Protein AF-A0A914TV83-F1 (afdb_monomer_lite)

Secondary structure (DSSP, 8-state):
--SSSTTTTTSS----SS--GGG-TTT----TTSEEE-SSTT--EEEPPTTEEE--S-TTS-SSSEEE--

Foldseek 3Di:
DPPPCVVVVVPVPDPDQAAQLVVPCVLDQADPQWDWDGPHHSDIATEHDPQWDWPDPDPVHTRNDTHGND

Radius of gyration: 18.94 Å; chains: 1; bounding box: 52×28×44 Å

Structure (mmCIF, N/CA/C/O backbone):
data_AF-A0A914TV83-F1
#
_entry.id   AF-A0A914TV83-F1
#
loop_
_atom_site.group_PDB
_atom_site.id
_atom_site.type_symbol
_atom_site.label_atom_id
_atom_site.label_alt_id
_atom_site.label_comp_id
_atom_site.label_asym_id
_atom_site.label_entity_id
_atom_site.label_seq_id
_atom_site.pdbx_PDB_ins_code
_atom_site.Cartn_x
_atom_site.Cartn_y
_atom_site.Cartn_z
_atom_site.occupancy
_atom_site.B_iso_or_equiv
_atom_site.auth_seq_id
_atom_site.auth_comp_id
_atom_site.auth_asym_id
_atom_site.auth_atom_id
_atom_site.pdbx_PDB_model_num
ATOM 1 N N . MET A 1 1 ? 39.194 13.492 -27.434 1.00 56.44 1 MET A N 1
ATOM 2 C CA . MET A 1 1 ? 37.783 13.932 -27.339 1.00 56.44 1 MET A CA 1
ATOM 3 C C . MET A 1 1 ? 36.928 12.965 -26.512 1.00 56.44 1 MET A C 1
ATOM 5 O O . MET A 1 1 ? 35.842 12.601 -26.927 1.00 56.44 1 MET A O 1
ATOM 9 N N . ILE A 1 2 ? 37.408 12.536 -25.339 1.00 51.97 2 ILE A N 1
ATOM 10 C CA . ILE A 1 2 ? 36.633 11.674 -24.419 1.00 51.97 2 ILE A CA 1
ATOM 11 C C . ILE A 1 2 ? 36.710 12.211 -22.970 1.00 51.97 2 ILE A C 1
ATOM 13 O O . ILE A 1 2 ? 35.870 11.894 -22.142 1.00 51.97 2 ILE A O 1
ATOM 17 N N . THR A 1 3 ? 37.638 13.127 -22.664 1.00 53.88 3 THR A N 1
ATOM 18 C CA . THR A 1 3 ? 37.917 13.604 -21.296 1.00 53.88 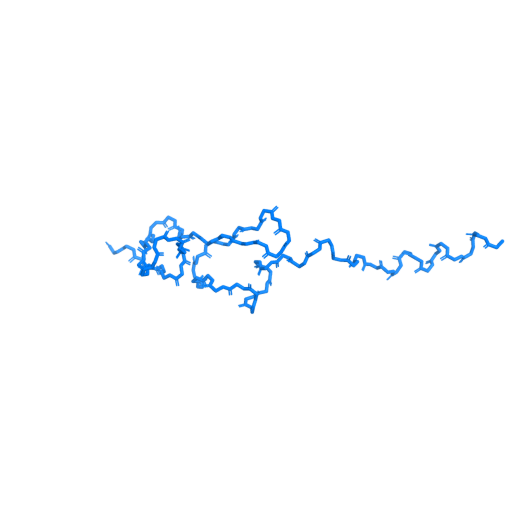3 THR A CA 1
ATOM 19 C C . THR A 1 3 ? 37.267 14.939 -20.897 1.00 53.88 3 THR A C 1
ATOM 21 O O . THR A 1 3 ? 37.472 15.373 -19.771 1.00 53.88 3 THR A O 1
ATOM 24 N N . LEU A 1 4 ? 36.452 15.579 -21.751 1.00 54.81 4 LEU A N 1
ATOM 25 C CA . LEU A 1 4 ? 35.729 16.826 -21.404 1.00 54.81 4 LEU A CA 1
ATOM 26 C C . LEU A 1 4 ? 34.200 16.673 -21.299 1.00 54.81 4 LEU A C 1
ATOM 28 O O . LEU A 1 4 ? 33.545 17.520 -20.704 1.00 54.81 4 LEU A O 1
ATOM 32 N N . PHE A 1 5 ? 33.624 15.593 -21.837 1.00 55.19 5 PHE A N 1
ATOM 33 C CA . PHE A 1 5 ? 32.181 15.334 -21.742 1.00 55.19 5 PHE A CA 1
ATOM 34 C C . PHE A 1 5 ? 31.777 14.739 -20.388 1.00 55.19 5 PHE A C 1
ATOM 36 O O . PHE A 1 5 ? 30.657 14.970 -19.951 1.00 55.19 5 PHE A O 1
ATOM 43 N N . ALA A 1 6 ? 32.693 14.050 -19.695 1.00 55.56 6 ALA A N 1
ATOM 44 C CA . ALA A 1 6 ? 32.437 13.329 -18.444 1.00 55.56 6 ALA A CA 1
ATOM 45 C C . ALA A 1 6 ? 31.953 14.214 -17.273 1.00 55.56 6 ALA A C 1
ATOM 47 O O . ALA A 1 6 ? 31.247 13.719 -16.402 1.00 55.56 6 ALA A O 1
ATOM 48 N N . LEU A 1 7 ? 32.269 15.517 -17.261 1.00 56.97 7 LEU A N 1
ATOM 49 C CA . LEU A 1 7 ? 31.831 16.445 -16.204 1.00 56.97 7 LEU A CA 1
ATOM 50 C C . LEU A 1 7 ? 30.390 16.960 -16.387 1.00 56.97 7 LEU A C 1
ATOM 52 O O . LEU A 1 7 ? 29.798 17.441 -15.425 1.00 56.97 7 LEU A O 1
ATOM 56 N N . LEU A 1 8 ? 29.800 16.8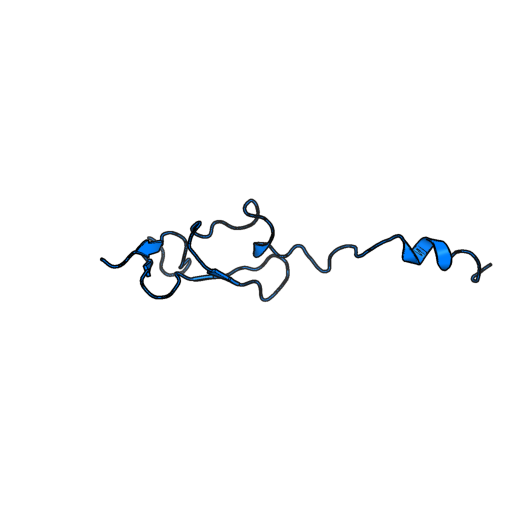25 -17.582 1.00 56.47 8 LEU A N 1
ATOM 57 C CA . LEU A 1 8 ? 28.375 17.109 -17.823 1.00 56.47 8 LEU A CA 1
ATOM 58 C C . LEU A 1 8 ? 27.489 15.875 -17.582 1.00 56.47 8 LEU A C 1
ATOM 60 O O . LEU A 1 8 ? 26.306 16.014 -17.286 1.00 56.47 8 LEU A O 1
ATOM 64 N N . ILE A 1 9 ? 28.058 14.667 -17.647 1.00 57.56 9 ILE A N 1
ATOM 65 C CA . ILE A 1 9 ? 27.334 13.401 -17.408 1.00 57.56 9 ILE A CA 1
ATOM 66 C C . ILE A 1 9 ? 27.126 13.136 -15.907 1.00 57.56 9 ILE A C 1
ATOM 68 O O . ILE A 1 9 ? 26.301 12.308 -15.538 1.00 57.56 9 ILE A O 1
ATOM 72 N N . SER A 1 10 ? 27.794 13.895 -15.030 1.00 56.91 10 SER A N 1
ATOM 73 C CA . SER A 1 10 ? 27.474 13.938 -13.596 1.00 56.91 10 SER A CA 1
ATOM 74 C C . SER A 1 10 ? 26.152 14.666 -13.296 1.00 56.91 10 SER A C 1
ATOM 76 O O . SER A 1 10 ? 25.645 14.545 -12.184 1.00 56.91 10 SER A O 1
ATOM 78 N N . PHE A 1 11 ? 25.589 15.416 -14.260 1.00 59.28 11 PHE A N 1
ATOM 79 C CA . PHE A 1 11 ? 24.326 16.159 -14.120 1.00 59.28 11 PHE A CA 1
ATOM 80 C C . PHE A 1 11 ? 23.109 15.488 -14.763 1.00 59.28 11 PHE A C 1
ATOM 82 O O . PHE A 1 11 ? 21.990 15.933 -14.514 1.00 59.28 11 PHE A O 1
ATOM 89 N N . THR A 1 12 ? 23.252 14.395 -15.521 1.00 56.06 12 THR A N 1
ATOM 90 C CA . THR A 1 12 ? 22.086 13.543 -15.813 1.00 56.06 12 THR A CA 1
ATOM 91 C C . THR A 1 12 ? 21.861 12.635 -14.613 1.00 56.06 12 THR A C 1
ATOM 93 O O . THR A 1 12 ? 22.111 11.432 -14.650 1.00 56.06 12 THR A O 1
ATOM 96 N N . SER A 1 13 ? 21.469 13.253 -13.501 1.00 61.41 13 SER A N 1
ATOM 97 C CA . SER A 1 13 ? 20.988 12.583 -12.303 1.00 61.41 13 SER A CA 1
ATOM 98 C C . SER A 1 13 ? 19.950 11.541 -12.702 1.00 61.41 13 SER A C 1
ATOM 100 O O . SER A 1 13 ? 18.888 11.917 -13.189 1.00 61.41 13 SER A O 1
ATOM 102 N N . VAL A 1 14 ? 20.270 10.260 -12.495 1.00 62.41 14 VAL A N 1
ATOM 103 C CA . VAL A 1 14 ? 19.300 9.182 -12.253 1.00 62.41 14 VAL A CA 1
ATOM 104 C C . VAL A 1 14 ? 18.079 9.248 -13.180 1.00 62.41 14 VAL A C 1
ATOM 106 O O . VAL A 1 14 ? 17.030 9.771 -12.818 1.00 62.41 14 VAL A O 1
ATOM 109 N N . GLN A 1 15 ? 18.160 8.674 -14.379 1.00 57.75 15 GLN A N 1
ATOM 110 C CA . GLN A 1 15 ? 16.931 8.311 -15.092 1.00 57.75 15 GLN A CA 1
ATOM 111 C C . GLN A 1 15 ? 16.508 6.913 -14.660 1.00 57.75 15 GLN A C 1
ATOM 113 O O . GLN A 1 15 ? 16.876 5.912 -15.261 1.00 57.75 15 GLN A O 1
ATOM 118 N N . SER A 1 16 ? 15.806 6.932 -13.520 1.00 56.34 16 SER A N 1
ATOM 119 C CA . SER A 1 16 ? 14.812 5.980 -13.019 1.00 56.34 16 SER A CA 1
ATOM 120 C C . SER A 1 16 ? 14.939 4.565 -13.586 1.00 56.34 16 SER A C 1
ATOM 122 O O . SER A 1 16 ? 14.450 4.261 -14.676 1.00 56.34 16 SER A O 1
ATOM 124 N N . ILE A 1 17 ? 15.561 3.681 -12.802 1.00 61.19 17 ILE A N 1
ATOM 125 C CA . ILE A 1 17 ? 15.412 2.226 -12.919 1.00 61.19 17 ILE A CA 1
ATOM 126 C C . ILE A 1 17 ? 13.959 1.914 -12.537 1.00 61.19 17 ILE A C 1
ATOM 128 O O . ILE A 1 17 ? 13.677 1.536 -11.414 1.00 61.19 17 ILE A O 1
ATOM 132 N N . GLY A 1 18 ? 13.064 2.187 -13.490 1.00 63.38 18 GLY A N 1
ATOM 133 C CA . GLY A 1 18 ? 11.609 2.128 -13.445 1.00 63.38 18 GLY A CA 1
ATOM 134 C C . GLY A 1 18 ? 10.926 2.857 -12.274 1.00 63.38 18 GLY A C 1
ATOM 135 O O . GLY A 1 18 ? 11.375 2.882 -11.134 1.00 63.38 18 GLY A O 1
ATOM 136 N N . ASN A 1 19 ? 9.784 3.471 -12.563 1.00 79.44 19 ASN A N 1
ATOM 137 C CA . ASN A 1 19 ? 9.046 4.200 -11.539 1.00 79.44 19 ASN A CA 1
ATOM 138 C C . ASN A 1 19 ? 8.539 3.222 -10.472 1.00 79.44 19 ASN A C 1
ATOM 140 O O . ASN A 1 19 ? 7.817 2.276 -10.794 1.00 79.44 19 ASN A O 1
ATOM 144 N N . ASP A 1 20 ? 8.939 3.447 -9.218 1.00 87.81 20 ASP A N 1
ATOM 145 C CA . ASP A 1 20 ? 8.332 2.791 -8.067 1.00 87.81 20 ASP A CA 1
ATOM 146 C C . ASP A 1 20 ? 6.884 3.300 -7.945 1.00 87.81 20 ASP A C 1
ATOM 148 O O . ASP A 1 20 ? 6.685 4.472 -7.608 1.00 87.81 20 ASP A O 1
ATOM 152 N N . PRO A 1 21 ? 5.868 2.459 -8.215 1.00 90.94 21 PRO A N 1
ATOM 153 C CA . PRO A 1 21 ? 4.473 2.857 -8.086 1.00 90.94 21 PRO A CA 1
ATOM 154 C C . PRO A 1 21 ? 4.127 3.346 -6.678 1.00 90.94 21 PRO A C 1
ATOM 156 O O . PRO A 1 21 ? 3.285 4.218 -6.563 1.00 90.94 21 PRO A O 1
ATOM 159 N N . CYS A 1 22 ? 4.786 2.877 -5.614 1.00 92.25 22 CYS A N 1
ATOM 160 C CA . CYS A 1 22 ? 4.482 3.301 -4.245 1.00 92.25 22 CYS A CA 1
ATOM 161 C C . CYS A 1 22 ? 4.896 4.749 -3.926 1.00 92.25 22 CYS A C 1
ATOM 163 O O . CYS A 1 22 ? 4.472 5.287 -2.904 1.00 92.25 22 CYS A O 1
ATOM 165 N N . GLN A 1 23 ? 5.722 5.385 -4.765 1.00 91.06 23 GLN A N 1
ATOM 166 C CA . GLN A 1 23 ? 6.095 6.797 -4.603 1.00 91.06 23 GLN A CA 1
ATOM 167 C C . GLN A 1 23 ? 5.056 7.757 -5.195 1.00 91.06 23 GLN A C 1
ATOM 169 O O . GLN A 1 23 ? 5.068 8.945 -4.875 1.00 91.06 23 GLN A O 1
ATOM 174 N N . ASP A 1 24 ? 4.162 7.262 -6.053 1.00 89.88 24 ASP A N 1
ATOM 175 C CA . ASP A 1 24 ? 3.173 8.072 -6.752 1.00 89.88 24 ASP A CA 1
ATOM 176 C C . ASP A 1 24 ? 1.780 7.449 -6.629 1.00 89.88 24 ASP A C 1
ATOM 178 O O . ASP A 1 24 ?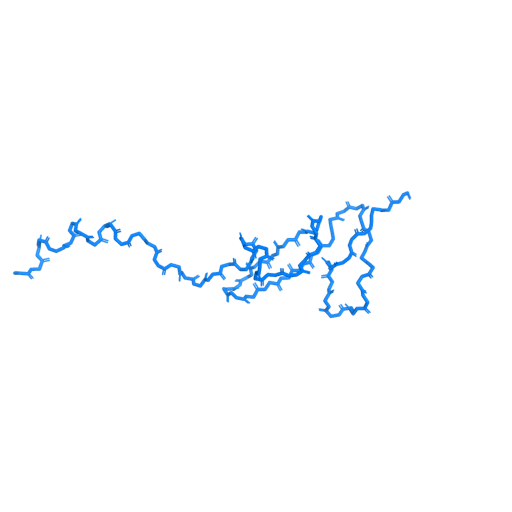 1.456 6.470 -7.295 1.00 89.88 24 ASP A O 1
ATOM 182 N N . TYR A 1 25 ? 0.915 8.079 -5.832 1.00 89.00 25 TYR A N 1
ATOM 183 C CA . TYR A 1 25 ? -0.478 7.667 -5.615 1.00 89.00 25 TYR A CA 1
ATOM 184 C C . TYR A 1 25 ? -1.346 7.612 -6.882 1.00 89.00 25 TYR A C 1
ATOM 186 O O . TYR A 1 25 ? -2.472 7.127 -6.818 1.00 89.00 25 TYR A O 1
ATOM 194 N N . SER A 1 26 ? -0.873 8.115 -8.024 1.00 90.75 26 SER A N 1
ATOM 195 C CA . SER A 1 26 ? -1.546 7.935 -9.315 1.00 90.75 26 SER A CA 1
ATOM 196 C C . SER A 1 26 ? -1.181 6.620 -10.020 1.00 90.75 26 SER A C 1
ATOM 198 O O . SER A 1 26 ? -1.897 6.200 -10.929 1.00 90.75 26 SER A O 1
ATOM 200 N N . LEU A 1 27 ? -0.112 5.943 -9.583 1.00 91.88 27 LEU A N 1
ATOM 201 C CA . LEU A 1 27 ? 0.384 4.677 -10.136 1.00 91.88 27 LEU A CA 1
ATOM 202 C C . LEU A 1 27 ? -0.069 3.440 -9.350 1.00 91.88 27 LEU A C 1
ATOM 204 O O . LEU A 1 27 ? 0.114 2.317 -9.821 1.00 91.88 27 LEU A O 1
ATOM 208 N N . HIS A 1 28 ? -0.662 3.627 -8.173 1.00 92.75 28 HIS A N 1
ATOM 209 C CA . HIS A 1 28 ? -1.223 2.554 -7.364 1.00 92.75 28 HIS A CA 1
ATOM 210 C C . HIS A 1 28 ? -2.562 2.969 -6.761 1.00 92.75 28 HIS A C 1
ATOM 212 O O . HIS A 1 28 ? -2.873 4.140 -6.590 1.00 92.75 28 HIS A O 1
ATOM 218 N N . ASP A 1 29 ? -3.359 1.982 -6.393 1.00 94.75 29 ASP A N 1
ATOM 219 C CA . ASP A 1 29 ? -4.712 2.154 -5.876 1.00 94.75 29 ASP A CA 1
ATOM 220 C C . ASP A 1 29 ? -4.870 1.482 -4.501 1.00 94.75 29 ASP A C 1
ATOM 222 O O . ASP A 1 29 ? -5.920 0.925 -4.173 1.00 94.75 29 ASP A O 1
ATOM 226 N N . CYS A 1 30 ? -3.797 1.523 -3.698 1.00 95.56 30 CYS A N 1
ATOM 227 C CA . CYS A 1 30 ? -3.812 1.138 -2.281 1.00 95.56 30 CYS A CA 1
ATOM 228 C C . CYS A 1 30 ? -4.737 2.055 -1.466 1.00 95.56 30 CYS A C 1
ATOM 230 O O . CYS A 1 30 ? -4.921 3.227 -1.800 1.00 95.56 30 CYS A O 1
ATOM 232 N N . ASP A 1 31 ? -5.269 1.547 -0.351 1.00 95.69 31 ASP A N 1
ATOM 233 C CA . ASP A 1 31 ? -5.927 2.406 0.636 1.00 95.69 31 ASP A CA 1
ATOM 234 C C . ASP A 1 31 ? -4.926 3.443 1.177 1.00 95.69 31 ASP A C 1
ATOM 236 O O . ASP A 1 31 ? -3.734 3.164 1.306 1.00 95.69 31 ASP A O 1
ATOM 240 N N . LYS A 1 32 ? -5.407 4.630 1.551 1.00 93.44 32 LYS A N 1
ATOM 241 C CA . LYS A 1 32 ? -4.576 5.707 2.110 1.00 93.44 32 LYS A CA 1
ATOM 242 C C . LYS A 1 32 ? -3.858 5.308 3.397 1.00 93.44 32 LYS A C 1
ATOM 244 O O . LYS A 1 32 ? -2.839 5.905 3.722 1.00 93.44 32 LYS A O 1
ATOM 249 N N . VAL A 1 33 ? -4.416 4.364 4.156 1.00 94.75 33 VAL A N 1
ATOM 250 C CA . VAL A 1 33 ? -3.787 3.856 5.386 1.00 94.75 33 VAL A CA 1
ATOM 251 C C . VAL A 1 33 ? -3.027 2.548 5.171 1.00 94.75 33 VAL A C 1
ATOM 253 O O . VAL A 1 33 ? -2.444 2.038 6.124 1.00 94.75 33 VAL A O 1
ATOM 256 N N . ALA A 1 34 ? -3.057 1.974 3.966 1.00 96.31 34 ALA A N 1
ATOM 257 C CA . ALA A 1 34 ? -2.345 0.741 3.664 1.00 96.31 34 ALA A CA 1
ATOM 258 C C . ALA A 1 34 ? -0.842 0.985 3.482 1.00 96.31 34 ALA A C 1
ATOM 260 O O . ALA A 1 34 ? -0.404 2.033 3.015 1.00 96.31 34 ALA A O 1
ATOM 261 N N . GLU A 1 35 ? -0.053 -0.031 3.807 1.00 95.12 35 GLU A N 1
ATOM 262 C CA . GLU A 1 35 ? 1.365 -0.104 3.482 1.00 95.12 35 GLU A CA 1
ATOM 263 C C . GLU A 1 35 ? 1.520 -0.553 2.021 1.00 95.12 35 GLU A C 1
ATOM 265 O O . GLU A 1 35 ? 0.902 -1.539 1.605 1.00 95.12 35 GLU A O 1
ATOM 270 N N . CYS A 1 36 ? 2.337 0.165 1.245 1.00 94.94 36 CYS A N 1
ATOM 271 C CA . CYS A 1 36 ? 2.650 -0.159 -0.147 1.00 94.94 36 CYS A CA 1
ATOM 272 C C . CYS A 1 36 ? 4.050 -0.777 -0.244 1.00 94.94 36 CYS A C 1
ATOM 274 O O . CYS A 1 36 ? 5.005 -0.254 0.331 1.00 94.94 36 CYS A O 1
ATOM 276 N N . PHE A 1 37 ? 4.169 -1.882 -0.978 1.00 93.25 37 PHE A N 1
ATOM 277 C CA . PHE A 1 37 ? 5.416 -2.604 -1.216 1.00 93.25 37 PHE A CA 1
ATOM 278 C C . PHE A 1 37 ? 5.665 -2.725 -2.714 1.00 93.25 37 PHE A C 1
ATOM 280 O O . PHE A 1 37 ? 4.804 -3.207 -3.446 1.00 93.25 37 PHE A O 1
ATOM 287 N N . SER A 1 38 ? 6.858 -2.345 -3.152 1.00 90.44 38 SER A N 1
ATOM 288 C CA . SER A 1 38 ? 7.285 -2.397 -4.547 1.00 90.44 38 SER A CA 1
ATOM 289 C C . SER A 1 38 ? 8.553 -3.231 -4.636 1.00 90.44 38 SER A C 1
ATOM 291 O O . SER A 1 38 ? 9.604 -2.847 -4.129 1.00 90.44 38 SER A O 1
ATOM 293 N N . GLU A 1 39 ? 8.430 -4.437 -5.188 1.00 85.38 39 GLU A N 1
ATOM 294 C CA . GLU A 1 39 ? 9.562 -5.364 -5.333 1.00 85.38 39 GLU A CA 1
ATOM 295 C C . GLU A 1 39 ? 10.313 -5.130 -6.646 1.00 85.38 39 GLU A C 1
ATOM 297 O O . GLU A 1 39 ? 11.509 -5.398 -6.747 1.00 85.38 39 GLU A O 1
ATOM 302 N N . GLN A 1 40 ? 9.598 -4.653 -7.664 1.00 84.69 40 GLN A N 1
ATOM 303 C CA . GLN A 1 40 ? 10.094 -4.432 -9.014 1.00 84.69 40 GLN A CA 1
ATOM 304 C C . GLN A 1 40 ? 9.431 -3.178 -9.580 1.00 84.69 40 GLN A C 1
ATOM 306 O O . GLN A 1 40 ? 8.270 -2.909 -9.261 1.00 84.69 40 GLN A O 1
ATOM 311 N N . PRO A 1 41 ? 10.113 -2.430 -10.456 1.00 82.94 41 PRO A N 1
ATOM 312 C CA . PRO A 1 41 ? 9.528 -1.226 -11.009 1.00 82.94 41 PRO A CA 1
ATOM 313 C C . PRO A 1 41 ? 8.233 -1.494 -11.780 1.00 82.94 41 PRO A C 1
ATOM 315 O O . PRO A 1 41 ? 8.156 -2.423 -12.584 1.00 82.94 41 PRO A O 1
ATOM 318 N N . GLY A 1 42 ? 7.213 -0.674 -11.531 1.00 84.31 42 GLY A N 1
ATOM 319 C CA . GLY A 1 42 ? 5.864 -0.868 -12.067 1.00 84.31 42 GLY A CA 1
ATOM 320 C C . GLY A 1 42 ? 5.026 -1.955 -11.379 1.00 84.31 42 GLY A C 1
ATOM 321 O O . GLY A 1 42 ? 3.853 -2.095 -11.720 1.00 84.31 42 GLY A O 1
ATOM 322 N N . TYR A 1 43 ? 5.571 -2.700 -10.410 1.00 89.50 43 TYR A N 1
ATOM 323 C CA . TYR A 1 43 ? 4.817 -3.673 -9.619 1.00 89.50 43 TYR A CA 1
ATOM 324 C C . TYR A 1 43 ? 4.609 -3.185 -8.187 1.00 89.50 43 TYR A C 1
ATOM 326 O O . TYR A 1 43 ? 5.514 -2.626 -7.575 1.00 89.50 43 TYR A O 1
A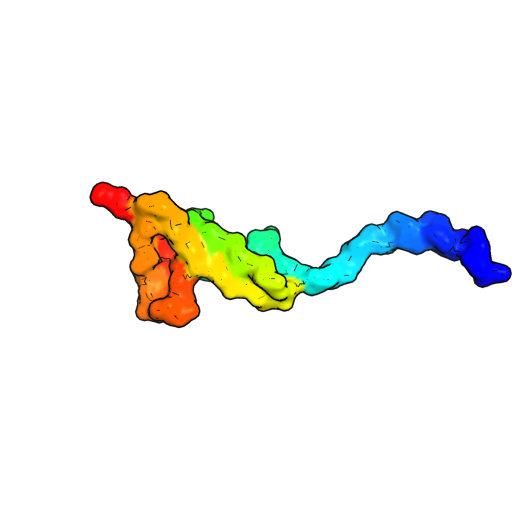TOM 334 N N . PHE A 1 44 ? 3.425 -3.438 -7.630 1.00 92.81 44 PHE A N 1
ATOM 335 C CA . PHE A 1 44 ? 3.108 -3.069 -6.256 1.00 92.81 44 PHE A CA 1
ATOM 336 C C . PHE A 1 44 ? 2.193 -4.079 -5.579 1.00 92.81 44 PHE A C 1
ATOM 338 O O . PHE A 1 44 ? 1.372 -4.746 -6.209 1.00 92.81 44 PHE A O 1
ATOM 345 N N . GLN A 1 45 ? 2.305 -4.136 -4.259 1.00 94.19 45 GLN A N 1
ATOM 346 C CA . GLN A 1 45 ? 1.408 -4.858 -3.376 1.00 94.19 45 GLN A CA 1
ATOM 347 C C . GLN A 1 45 ? 0.984 -3.942 -2.234 1.00 94.19 45 GLN A C 1
ATOM 349 O O . GLN A 1 45 ? 1.798 -3.201 -1.690 1.00 94.19 45 GLN A O 1
ATOM 354 N N . CYS A 1 46 ? -0.283 -4.018 -1.841 1.00 95.81 46 CYS A N 1
ATOM 355 C CA . CYS A 1 46 ? -0.811 -3.248 -0.720 1.00 95.81 46 CYS A CA 1
ATOM 356 C C . CYS A 1 46 ? -1.127 -4.188 0.445 1.00 95.81 46 CYS A C 1
ATOM 358 O O . CYS A 1 46 ? -1.566 -5.324 0.244 1.00 95.81 46 CYS A O 1
ATOM 360 N N . ARG A 1 47 ? -0.947 -3.716 1.678 1.00 95.38 47 ARG A N 1
ATOM 361 C CA . ARG A 1 47 ? -1.303 -4.467 2.886 1.00 95.38 47 ARG A CA 1
ATOM 362 C C . ARG A 1 47 ? -1.876 -3.541 3.943 1.00 95.38 47 ARG A C 1
ATOM 364 O O . ARG A 1 47 ? -1.326 -2.477 4.198 1.00 95.38 47 ARG A O 1
ATOM 371 N N . CYS A 1 48 ? -2.956 -3.956 4.598 1.00 96.31 48 CYS A N 1
ATOM 372 C CA . CYS A 1 48 ? -3.448 -3.207 5.748 1.00 96.31 48 CYS A CA 1
ATOM 373 C C . CYS A 1 48 ? -2.476 -3.339 6.934 1.00 96.31 48 CYS A C 1
ATOM 375 O O . CYS A 1 48 ? -2.029 -4.454 7.225 1.00 96.31 48 CYS A O 1
ATOM 377 N N . PRO A 1 49 ? -2.169 -2.236 7.639 1.00 95.50 49 PRO A N 1
ATOM 378 C CA . PRO A 1 49 ? -1.292 -2.269 8.799 1.00 95.50 49 PRO A CA 1
ATOM 379 C C . PRO A 1 49 ? -1.944 -3.021 9.965 1.00 95.50 49 PRO A C 1
ATOM 381 O O . PRO A 1 49 ? -3.153 -3.278 9.996 1.00 95.50 49 PRO A O 1
ATOM 384 N N . LYS A 1 50 ? -1.140 -3.357 10.978 1.00 93.75 50 LYS A N 1
ATOM 385 C CA . LYS A 1 50 ? -1.649 -4.026 12.184 1.00 93.75 50 LYS A CA 1
ATOM 386 C C . LYS A 1 50 ? -2.745 -3.193 12.858 1.00 93.75 50 LYS A C 1
ATOM 388 O O . LYS A 1 50 ? -2.613 -1.984 13.024 1.00 93.75 50 LYS A O 1
ATOM 393 N N . GLY A 1 51 ? -3.816 -3.865 13.284 1.00 93.62 51 GLY A N 1
ATOM 394 C CA . GLY A 1 51 ? -4.994 -3.217 13.872 1.00 93.62 51 GLY A CA 1
ATOM 395 C C . GLY A 1 51 ? -6.029 -2.742 12.847 1.00 93.62 51 GLY A C 1
ATOM 396 O O . GLY A 1 51 ? -7.024 -2.134 13.238 1.00 93.62 51 GLY A O 1
ATOM 397 N N . PHE A 1 52 ? -5.826 -3.029 11.559 1.00 95.44 52 PHE A N 1
ATOM 398 C CA . PHE A 1 52 ? -6.813 -2.828 10.503 1.00 95.44 52 PHE A CA 1
ATOM 399 C C . PHE A 1 52 ? -7.219 -4.173 9.896 1.00 95.44 52 PHE A C 1
ATOM 401 O O . PHE A 1 52 ? -6.405 -5.089 9.778 1.00 95.44 52 PHE A O 1
ATOM 408 N N . VAL A 1 53 ? -8.488 -4.283 9.511 1.00 94.25 53 VAL A N 1
ATOM 409 C CA . VAL A 1 53 ? -9.035 -5.398 8.742 1.00 94.25 53 VAL A CA 1
ATOM 410 C C . VAL A 1 53 ? -9.161 -4.989 7.281 1.00 94.25 53 VAL A C 1
ATOM 412 O O . VAL A 1 53 ? -9.578 -3.873 6.963 1.00 94.25 53 VAL A O 1
ATOM 415 N N . ASP A 1 54 ? -8.790 -5.908 6.400 1.00 94.56 54 ASP A N 1
ATOM 416 C CA . ASP A 1 54 ? -8.944 -5.745 4.964 1.00 94.56 54 ASP A CA 1
ATOM 417 C C . ASP A 1 54 ? -10.380 -6.086 4.546 1.00 94.56 54 ASP A C 1
ATOM 419 O O . ASP A 1 54 ? -10.844 -7.213 4.726 1.00 94.56 54 ASP A O 1
ATOM 423 N N . LEU A 1 55 ? -11.085 -5.092 4.010 1.00 94.19 55 LEU A N 1
ATOM 424 C CA . LEU A 1 55 ? -12.450 -5.194 3.491 1.00 94.19 55 LEU A CA 1
ATOM 425 C C . LEU A 1 55 ? -12.485 -5.126 1.957 1.00 94.19 55 LEU A C 1
ATOM 427 O O . LEU A 1 55 ? -13.520 -4.797 1.368 1.00 94.19 55 LEU A O 1
ATOM 431 N N . SER A 1 56 ? -11.354 -5.375 1.294 1.00 92.62 56 SER A N 1
ATOM 432 C CA . SER A 1 56 ? -11.276 -5.397 -0.166 1.00 92.62 56 SER A CA 1
ATOM 433 C C . SER A 1 56 ? -12.188 -6.494 -0.724 1.00 92.62 56 SER A C 1
ATOM 435 O O . SER A 1 56 ? -12.198 -7.628 -0.246 1.00 92.62 56 SER A O 1
ATOM 437 N N . SER A 1 57 ? -12.981 -6.152 -1.744 1.00 91.62 57 SER A N 1
ATOM 438 C CA . SER A 1 57 ? -13.960 -7.074 -2.334 1.00 91.62 57 SER A CA 1
ATOM 439 C C . SER A 1 57 ? -13.302 -8.269 -3.027 1.00 91.62 57 SER A C 1
ATOM 441 O O . SER A 1 57 ? -13.864 -9.362 -3.051 1.00 91.62 57 SER A O 1
ATOM 443 N N . ASP A 1 58 ? -12.119 -8.056 -3.604 1.00 91.81 58 ASP A N 1
ATOM 444 C CA . ASP A 1 58 ? -11.349 -9.082 -4.294 1.00 91.81 58 ASP A CA 1
ATOM 445 C C . ASP A 1 58 ? -10.127 -9.461 -3.456 1.00 91.81 58 ASP A C 1
ATOM 447 O O . ASP A 1 58 ? -9.250 -8.638 -3.201 1.00 91.81 58 ASP A O 1
ATOM 451 N N . LYS A 1 59 ? -10.048 -10.734 -3.058 1.00 87.81 59 LYS A N 1
ATOM 452 C CA . LYS A 1 59 ? -8.932 -11.254 -2.255 1.00 87.81 59 LYS A CA 1
ATOM 453 C C . LYS A 1 59 ? -7.595 -11.245 -3.000 1.00 87.81 59 LYS A C 1
ATOM 455 O O . LYS A 1 59 ? -6.557 -11.365 -2.359 1.00 87.81 59 LYS A O 1
ATOM 460 N N . ARG A 1 60 ? -7.608 -11.126 -4.332 1.00 91.25 60 ARG A N 1
ATOM 461 C CA . ARG A 1 60 ? -6.395 -10.988 -5.156 1.00 91.25 60 ARG A CA 1
ATOM 462 C C . ARG A 1 60 ? -5.772 -9.599 -5.044 1.00 91.25 60 ARG A C 1
ATOM 464 O O . ARG A 1 60 ? -4.590 -9.453 -5.329 1.00 91.25 60 ARG A O 1
ATOM 471 N N . PHE A 1 61 ? -6.548 -8.609 -4.607 1.00 91.94 61 PHE A N 1
ATOM 472 C CA . PHE A 1 61 ? -6.112 -7.229 -4.431 1.00 91.94 61 PHE A CA 1
ATOM 473 C C . PHE A 1 61 ? -6.348 -6.808 -2.977 1.00 91.94 61 PHE A C 1
ATOM 475 O O . PHE A 1 61 ? -7.310 -6.094 -2.691 1.00 91.94 61 PHE A O 1
ATOM 482 N N . PRO A 1 62 ? -5.514 -7.285 -2.037 1.00 94.19 62 PRO A N 1
ATOM 483 C CA . PRO A 1 62 ? -5.608 -6.878 -0.644 1.00 94.19 62 PRO A CA 1
ATOM 484 C C . PRO A 1 62 ? -5.155 -5.424 -0.448 1.00 94.19 62 PRO A C 1
ATOM 486 O O . PRO A 1 62 ? -4.498 -4.833 -1.305 1.00 94.19 62 PRO A O 1
ATOM 489 N N . GLY A 1 63 ? -5.494 -4.843 0.702 1.00 94.94 63 GLY A N 1
ATOM 490 C CA . GLY A 1 63 ? -5.008 -3.535 1.147 1.00 94.94 63 GLY A CA 1
ATOM 491 C C . GLY A 1 63 ? -5.609 -2.337 0.409 1.00 94.94 63 GLY A C 1
ATOM 492 O O . GLY A 1 63 ? -5.005 -1.267 0.403 1.00 94.94 63 GLY A O 1
ATOM 493 N N . ARG A 1 64 ? -6.760 -2.503 -0.255 1.00 95.44 64 ARG A N 1
ATOM 494 C CA . ARG A 1 64 ? -7.437 -1.433 -1.025 1.00 95.44 64 ARG A CA 1
ATOM 495 C C . ARG A 1 64 ? -8.571 -0.786 -0.250 1.00 95.44 64 ARG A C 1
ATOM 497 O O . ARG A 1 64 ? -8.994 0.320 -0.573 1.00 95.44 64 ARG A O 1
ATOM 504 N N . LYS A 1 65 ? -9.048 -1.490 0.777 1.00 95.69 65 LYS A N 1
ATOM 505 C CA . LYS A 1 65 ? -9.980 -0.989 1.782 1.00 95.69 65 LYS A CA 1
ATOM 506 C C . LYS A 1 65 ? -9.546 -1.469 3.156 1.00 95.69 65 LY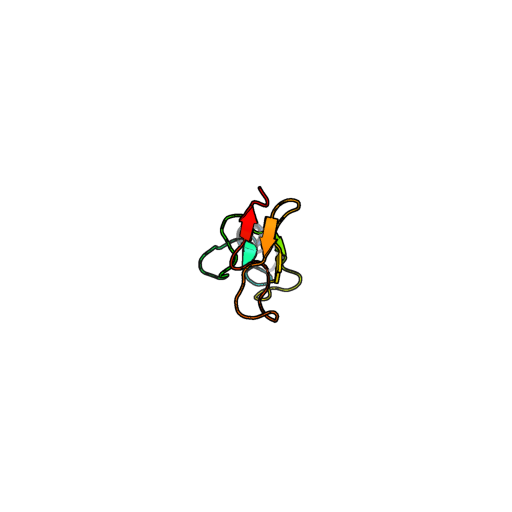S A C 1
ATOM 508 O O . LYS A 1 65 ? -9.778 -2.624 3.502 1.00 95.69 65 LYS A O 1
ATOM 513 N N . CYS A 1 66 ? -8.948 -0.587 3.943 1.00 96.06 66 CYS A N 1
ATOM 514 C CA . CYS A 1 66 ? -8.491 -0.905 5.291 1.00 96.06 66 CYS A CA 1
ATOM 515 C C . CYS A 1 66 ? -9.375 -0.214 6.328 1.00 96.06 66 CYS A C 1
ATOM 517 O O . CYS A 1 66 ? -9.440 1.010 6.406 1.00 96.06 66 CYS A O 1
ATOM 519 N N . GLN A 1 67 ? -10.031 -1.001 7.177 1.00 95.19 67 GLN A N 1
ATOM 520 C CA . GLN A 1 67 ? -10.894 -0.501 8.244 1.00 95.19 67 GLN A CA 1
ATOM 521 C C . GLN A 1 67 ? -10.232 -0.752 9.595 1.00 95.19 67 GLN A C 1
ATOM 523 O O . GLN A 1 67 ? -9.842 -1.876 9.892 1.00 95.19 67 GLN A O 1
ATOM 528 N N . LYS A 1 68 ? -10.130 0.268 10.449 1.00 93.56 68 LYS A N 1
ATOM 529 C CA . LYS A 1 68 ? -9.598 0.087 11.806 1.00 93.56 68 LYS A CA 1
ATOM 530 C C . LYS A 1 68 ? -10.486 -0.886 12.589 1.00 93.56 68 LYS A C 1
ATOM 532 O O . LYS A 1 68 ? -11.692 -0.651 12.697 1.00 93.56 68 LYS A O 1
ATOM 537 N N . CYS A 1 69 ? -9.893 -1.943 13.142 1.00 84.88 69 CYS A N 1
ATOM 538 C CA . CYS A 1 69 ? -10.566 -2.828 14.086 1.00 84.88 69 CYS A CA 1
ATOM 539 C C . CYS A 1 69 ? -10.873 -2.012 15.346 1.00 84.88 69 CYS A C 1
ATOM 541 O O . CYS A 1 69 ? -9.962 -1.433 15.943 1.00 84.88 69 CYS A O 1
ATOM 543 N N . LYS A 1 70 ? -12.155 -1.891 15.688 1.00 72.94 70 LYS A N 1
ATOM 544 C CA . LYS A 1 70 ? -12.589 -1.271 16.943 1.00 72.94 70 LYS A CA 1
ATOM 545 C C . LYS A 1 70 ? -12.462 -2.251 18.095 1.00 72.94 70 LYS A C 1
ATOM 547 O O . LYS A 1 70 ? -12.745 -3.445 17.861 1.00 72.94 70 LYS A O 1
#

Sequence (70 aa):
MITLFALLISFTSVQSIGNDPCQDYSLHDCDKVAECFSEQPGYFQCRCPKGFVDLSSDKRFPGRKCQKCK

pLDDT: mean 82.95, std 15.61, range [51.97, 96.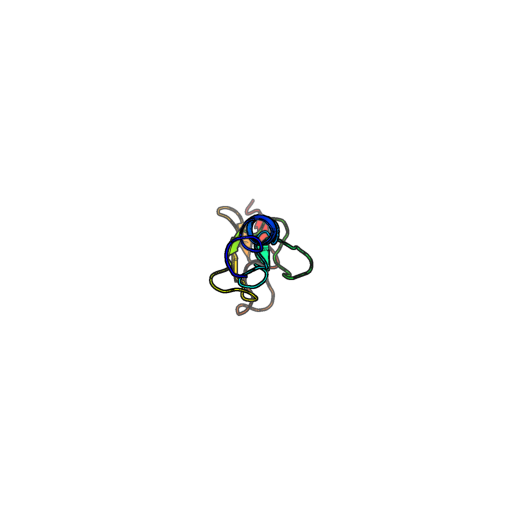31]